Protein AF-A0A661UUQ0-F1 (afdb_monomer)

Radius of gyration: 11.34 Å; Cα contacts (8 Å, |Δi|>4): 54; chains: 1; bounding box: 29×13×36 Å

Nearest PDB structures (foldseek):
  4gw9-assembly2_C  TM=2.566E-01  e=4.682E+00  Rhodopseudomonas palustris CGA009

Solvent-accessible surface area (backbone atoms only — not comparable to full-atom values): 2977 Å² total; per-residue (Å²): 132,58,67,65,59,53,50,53,52,49,58,55,60,42,62,40,97,89,44,104,46,26,36,38,81,70,54,28,48,69,46,72,50,78,56,90,94,45,78,49,74,45,71,53,77,85,130

pLDDT: mean 91.65, std 6.59, range [63.16, 96.88]

Sequence (47 aa):
MDFEQKAIEIIKGVEHPAINHSLYDLGIIKSYEIKENNVQIVVALPA

Mean predicted aligned error: 3.59 Å

Secondary structure (DSSP, 8-state):
--HHHHHHHHHHHPEETTEEEETTTTT-EEEEEEETTEEEEEE----

Foldseek 3Di:
DDLVVVVVCVQLPDQDPVDRHHCVVVCQFVDWDDDRNDIDTDGDDDD

Structure (mmCIF, N/CA/C/O backbone):
data_AF-A0A661UUQ0-F1
#
_entry.id   AF-A0A661UUQ0-F1
#
loop_
_atom_site.group_PDB
_atom_site.id
_atom_site.type_symbol
_atom_site.label_atom_id
_atom_site.label_alt_id
_atom_site.label_comp_id
_atom_site.label_asym_id
_atom_site.label_entity_id
_atom_site.label_seq_id
_atom_site.pdbx_PDB_ins_code
_atom_site.Cartn_x
_atom_site.Cartn_y
_atom_site.Cartn_z
_atom_site.occupancy
_atom_site.B_iso_or_equiv
_atom_site.auth_seq_id
_atom_site.auth_comp_id
_atom_site.auth_asym_id
_atom_site.auth_atom_id
_atom_site.pdbx_PDB_model_num
ATOM 1 N N . MET A 1 1 ? -3.133 -0.682 19.435 1.00 63.16 1 MET A N 1
ATOM 2 C CA . MET A 1 1 ? -3.007 -0.138 18.070 1.00 63.16 1 MET A CA 1
ATOM 3 C C . MET A 1 1 ? -4.293 -0.431 17.348 1.00 63.16 1 MET A C 1
ATOM 5 O O . MET A 1 1 ? -4.729 -1.580 17.374 1.00 63.16 1 MET A O 1
ATOM 9 N N . ASP A 1 2 ? -4.889 0.614 16.798 1.00 88.88 2 ASP A N 1
ATOM 10 C CA . ASP A 1 2 ? -6.105 0.543 16.002 1.00 88.88 2 ASP A CA 1
ATOM 11 C C . ASP A 1 2 ? -5.853 -0.193 14.667 1.00 88.88 2 ASP A C 1
ATOM 13 O O . ASP A 1 2 ? -4.715 -0.222 14.186 1.00 88.88 2 ASP A O 1
ATOM 17 N N . PHE A 1 3 ? -6.877 -0.848 14.103 1.00 91.31 3 PHE A N 1
ATOM 18 C CA . PHE A 1 3 ? -6.734 -1.621 12.856 1.00 91.31 3 PHE A CA 1
ATOM 19 C C . PHE A 1 3 ? -6.273 -0.726 11.705 1.00 91.31 3 PHE A C 1
ATOM 21 O O . PHE A 1 3 ? -5.360 -1.099 10.966 1.00 91.31 3 PHE A O 1
ATOM 28 N N . GLU A 1 4 ? -6.848 0.473 11.606 1.00 92.06 4 GLU A N 1
ATOM 29 C CA . GLU A 1 4 ? -6.525 1.438 10.561 1.00 92.06 4 GLU A CA 1
ATOM 30 C C . GLU A 1 4 ? -5.045 1.831 10.615 1.00 92.06 4 GLU A C 1
ATOM 32 O O . GLU A 1 4 ? -4.345 1.785 9.604 1.00 92.06 4 GLU A O 1
ATOM 37 N N . GLN A 1 5 ? -4.528 2.105 11.816 1.00 93.75 5 GLN A N 1
ATOM 38 C CA . GLN A 1 5 ? -3.115 2.436 12.018 1.00 93.75 5 GLN A CA 1
ATOM 39 C C . GLN A 1 5 ? -2.186 1.303 11.572 1.00 93.75 5 GLN A C 1
ATOM 41 O O . GLN A 1 5 ? -1.225 1.554 10.847 1.00 93.75 5 GLN A O 1
ATOM 46 N N . LYS A 1 6 ? -2.494 0.052 11.942 1.00 94.31 6 LYS A N 1
ATOM 47 C CA . LYS A 1 6 ? -1.701 -1.110 11.508 1.00 94.31 6 LYS A CA 1
ATOM 48 C C . LYS A 1 6 ? -1.737 -1.299 9.995 1.00 94.31 6 LYS A C 1
ATOM 50 O O . LYS A 1 6 ? -0.713 -1.610 9.394 1.00 94.31 6 LYS A O 1
ATOM 55 N N . ALA A 1 7 ? -2.902 -1.127 9.374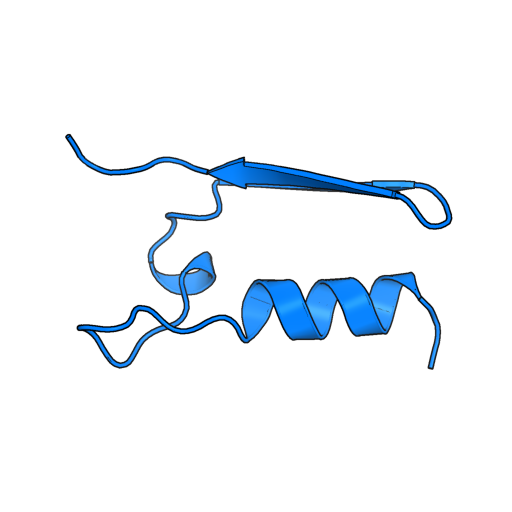 1.00 94.50 7 ALA A N 1
ATOM 56 C CA . ALA A 1 7 ? -3.038 -1.243 7.928 1.00 94.50 7 ALA A CA 1
ATOM 57 C C . ALA A 1 7 ? -2.2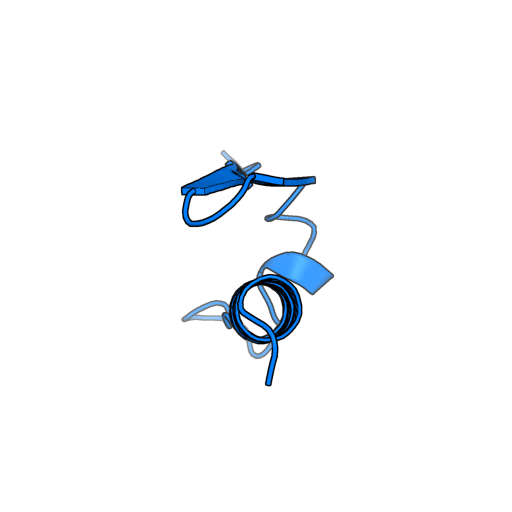02 -0.172 7.209 1.00 94.50 7 ALA A C 1
ATOM 59 O O . ALA A 1 7 ? -1.473 -0.499 6.275 1.00 94.50 7 ALA A O 1
ATOM 60 N N . ILE A 1 8 ? -2.234 1.078 7.683 1.00 95.06 8 ILE A N 1
ATOM 61 C CA . ILE A 1 8 ? -1.424 2.173 7.132 1.00 95.06 8 ILE A CA 1
ATOM 62 C C . ILE A 1 8 ? 0.075 1.881 7.272 1.00 95.06 8 ILE A C 1
ATOM 64 O O . ILE A 1 8 ? 0.820 2.092 6.313 1.00 95.06 8 I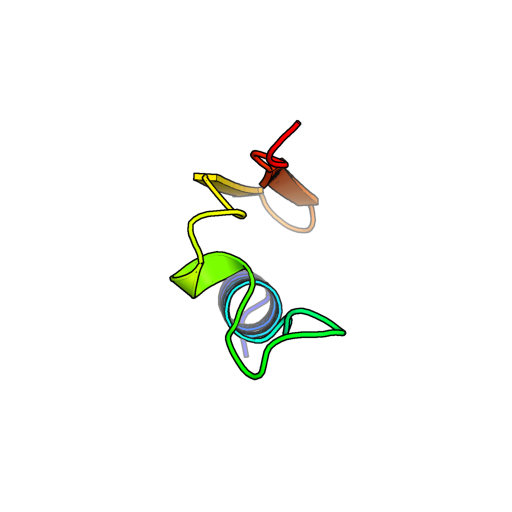LE A O 1
ATOM 68 N N . GLU A 1 9 ? 0.521 1.391 8.433 1.00 95.69 9 GLU A N 1
ATOM 69 C CA . GLU A 1 9 ? 1.923 1.009 8.655 1.00 95.69 9 GLU A CA 1
ATOM 70 C C . GLU A 1 9 ? 2.377 -0.071 7.670 1.00 95.69 9 GLU A C 1
ATOM 72 O O . GLU A 1 9 ? 3.424 0.078 7.043 1.00 95.69 9 GLU A O 1
ATOM 77 N N . ILE A 1 10 ? 1.570 -1.119 7.471 1.00 94.56 10 ILE A N 1
ATOM 78 C CA . ILE A 1 10 ? 1.886 -2.189 6.517 1.00 94.56 10 ILE A CA 1
ATOM 79 C C . ILE A 1 10 ? 1.944 -1.634 5.094 1.00 94.56 10 ILE A C 1
ATOM 81 O O . ILE A 1 10 ? 2.941 -1.843 4.413 1.00 94.56 10 ILE A O 1
ATOM 85 N N . ILE A 1 11 ? 0.919 -0.898 4.649 1.00 94.75 11 ILE A N 1
ATOM 86 C CA . ILE A 1 11 ? 0.829 -0.348 3.284 1.00 94.75 11 ILE A CA 1
ATOM 87 C C . ILE A 1 11 ? 2.050 0.516 2.950 1.00 94.75 11 ILE A C 1
ATOM 89 O O . ILE A 1 11 ? 2.609 0.393 1.862 1.00 94.75 11 ILE A O 1
ATOM 93 N N . LYS A 1 12 ? 2.477 1.375 3.882 1.00 95.06 12 LYS A N 1
ATOM 94 C CA . LYS A 1 12 ? 3.651 2.242 3.699 1.00 95.06 12 LYS A CA 1
ATOM 95 C C . LYS A 1 12 ? 4.978 1.503 3.871 1.00 95.06 12 LYS A C 1
ATOM 97 O O . LYS A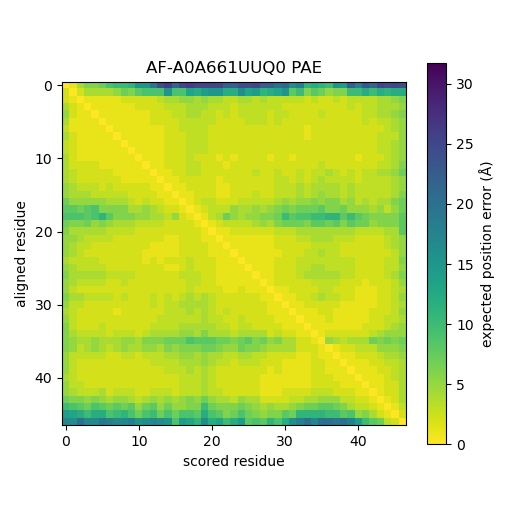 1 12 ? 5.992 1.978 3.377 1.00 95.06 12 LYS A O 1
ATOM 102 N N . GLY A 1 13 ? 4.974 0.366 4.563 1.00 94.75 13 GLY A N 1
ATOM 103 C CA . GLY A 1 13 ? 6.161 -0.438 4.838 1.00 94.75 13 GLY A CA 1
ATOM 104 C C . GLY A 1 13 ? 6.462 -1.526 3.806 1.00 94.75 13 GLY A C 1
ATOM 105 O O . GLY A 1 13 ? 7.535 -2.116 3.872 1.00 94.75 13 GLY A O 1
ATOM 106 N N . VAL A 1 14 ? 5.559 -1.827 2.863 1.00 93.81 14 VAL A N 1
ATOM 107 C CA . VAL A 1 14 ? 5.845 -2.832 1.823 1.00 93.81 14 VAL A CA 1
ATOM 108 C C . VAL A 1 14 ? 6.934 -2.316 0.884 1.00 93.81 14 VAL A C 1
ATOM 110 O O . VAL A 1 14 ? 6.725 -1.346 0.155 1.00 93.81 14 VAL A O 1
ATOM 113 N N . GLU A 1 15 ? 8.077 -2.997 0.867 1.00 94.62 15 GLU A N 1
ATOM 114 C CA . GLU A 1 15 ? 9.225 -2.676 0.017 1.00 94.62 15 GLU A CA 1
ATOM 115 C C . GLU A 1 15 ? 9.154 -3.335 -1.364 1.00 94.62 15 GLU A C 1
ATOM 117 O O . GLU A 1 15 ? 8.584 -4.415 -1.548 1.00 94.62 15 GLU A O 1
ATOM 122 N N . HIS A 1 16 ? 9.758 -2.681 -2.357 1.00 91.88 16 HIS A N 1
ATOM 123 C CA . HIS A 1 16 ? 9.936 -3.258 -3.681 1.00 91.88 16 HIS A CA 1
ATOM 124 C C . HIS A 1 16 ? 11.057 -4.318 -3.659 1.00 91.88 16 HIS A C 1
ATOM 126 O O . HIS A 1 16 ? 12.162 -4.040 -3.203 1.00 91.88 16 HIS A O 1
ATOM 132 N N . PR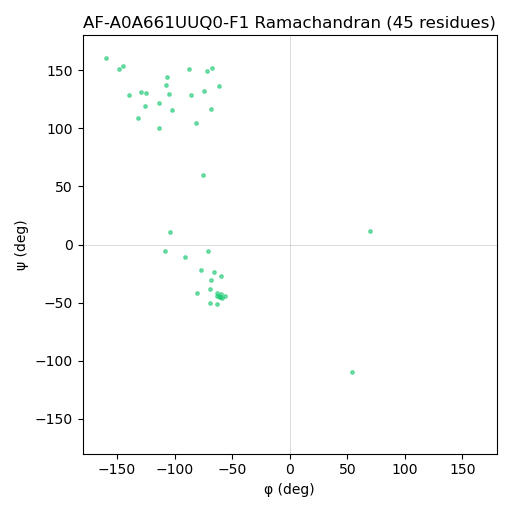O A 1 17 ? 10.856 -5.526 -4.218 1.00 91.06 17 PRO A N 1
ATOM 133 C CA . PRO A 1 17 ? 11.807 -6.634 -4.054 1.00 91.06 17 PRO A CA 1
ATOM 134 C C . PRO A 1 17 ? 13.177 -6.396 -4.707 1.00 91.06 17 PRO A C 1
ATOM 136 O O . PRO A 1 17 ? 14.163 -7.014 -4.318 1.00 91.06 17 PRO A O 1
ATOM 139 N N . ALA A 1 18 ? 13.243 -5.525 -5.717 1.00 91.00 18 ALA A N 1
ATOM 140 C CA . ALA A 1 18 ? 14.476 -5.222 -6.447 1.00 91.00 18 ALA A CA 1
ATOM 141 C C . ALA A 1 18 ? 15.046 -3.824 -6.156 1.00 91.00 18 ALA A C 1
ATOM 143 O O . ALA A 1 18 ? 16.104 -3.480 -6.676 1.00 91.00 18 ALA A O 1
ATOM 144 N N . ILE A 1 19 ? 14.335 -2.989 -5.392 1.00 86.69 19 ILE A N 1
ATOM 145 C CA . ILE A 1 19 ? 14.702 -1.585 -5.172 1.00 86.69 19 ILE A CA 1
ATOM 146 C C . ILE A 1 19 ? 14.437 -1.268 -3.703 1.00 86.69 19 ILE A C 1
ATOM 148 O O . ILE A 1 19 ? 13.335 -1.500 -3.232 1.00 86.69 19 ILE A O 1
ATOM 152 N N . ASN A 1 20 ? 15.420 -0.713 -2.994 1.00 90.00 20 ASN A N 1
ATOM 153 C CA . ASN A 1 20 ? 15.323 -0.408 -1.561 1.00 90.00 20 ASN A CA 1
ATOM 154 C C . ASN A 1 20 ? 14.449 0.836 -1.274 1.00 90.00 20 ASN A C 1
ATOM 156 O O . ASN A 1 20 ? 14.935 1.847 -0.774 1.00 90.00 20 ASN A O 1
ATOM 160 N N . HIS A 1 21 ? 13.182 0.780 -1.680 1.00 93.19 21 HIS A N 1
ATOM 161 C CA . HIS A 1 21 ? 12.162 1.811 -1.506 1.00 93.19 21 HIS A CA 1
ATOM 162 C C . HIS A 1 21 ? 10.783 1.159 -1.350 1.00 93.19 21 HIS A C 1
ATOM 164 O O . HIS A 1 21 ? 10.530 0.083 -1.901 1.00 93.19 21 HIS A O 1
ATOM 170 N N . SER A 1 22 ? 9.872 1.818 -0.629 1.00 95.06 22 SER A N 1
ATOM 171 C CA . SER A 1 22 ? 8.509 1.312 -0.461 1.00 95.06 22 SER A CA 1
ATOM 172 C C . SER A 1 22 ? 7.689 1.441 -1.749 1.00 95.06 22 SER A C 1
ATOM 174 O O . SER A 1 22 ? 7.860 2.378 -2.531 1.00 95.06 22 SER A O 1
ATOM 176 N N . LEU A 1 23 ? 6.742 0.525 -1.964 1.00 93.12 23 LEU A N 1
ATOM 177 C CA . LEU A 1 23 ? 5.778 0.621 -3.067 1.00 93.12 23 LEU A CA 1
ATOM 178 C C . LEU A 1 23 ? 4.937 1.905 -2.980 1.00 93.12 23 LEU A C 1
ATOM 180 O O . LEU A 1 23 ? 4.470 2.416 -3.999 1.00 93.12 23 LEU A O 1
ATOM 184 N N . TYR A 1 24 ? 4.751 2.428 -1.767 1.00 94.31 24 TYR A N 1
ATOM 185 C CA . TYR A 1 24 ? 4.080 3.697 -1.525 1.00 94.31 24 TYR A CA 1
ATOM 186 C C . TYR A 1 24 ? 4.914 4.883 -2.027 1.00 94.31 24 TYR A C 1
ATOM 188 O O . TYR A 1 24 ? 4.415 5.689 -2.810 1.00 94.31 24 TYR A O 1
ATOM 196 N N . ASP A 1 25 ? 6.195 4.954 -1.657 1.00 93.31 25 ASP A N 1
ATOM 197 C CA . ASP A 1 25 ? 7.095 6.047 -2.058 1.00 93.31 25 ASP A CA 1
ATOM 198 C C . ASP A 1 25 ? 7.407 6.027 -3.556 1.00 93.31 25 ASP A C 1
ATOM 200 O O . ASP A 1 25 ? 7.594 7.074 -4.173 1.00 93.31 25 ASP A O 1
ATOM 204 N N . LEU A 1 26 ? 7.413 4.838 -4.163 1.00 92.44 26 LEU A N 1
ATOM 205 C CA . LEU A 1 26 ? 7.544 4.671 -5.610 1.00 92.44 26 LEU A CA 1
ATOM 206 C C . LEU A 1 26 ? 6.290 5.117 -6.384 1.00 92.44 26 LEU A C 1
ATOM 208 O O . LEU A 1 26 ? 6.294 5.095 -7.613 1.00 92.44 26 LEU A O 1
ATOM 212 N N . GLY A 1 27 ? 5.203 5.486 -5.696 1.00 91.62 27 GLY A N 1
ATOM 213 C CA . GLY A 1 27 ? 3.933 5.856 -6.324 1.00 91.62 27 GLY A CA 1
ATOM 214 C C . GLY A 1 27 ? 3.199 4.682 -6.980 1.00 91.62 27 GLY A C 1
ATOM 215 O O . GLY A 1 27 ? 2.231 4.896 -7.711 1.00 91.62 27 GLY A O 1
ATOM 216 N N . ILE A 1 28 ? 3.633 3.443 -6.718 1.00 93.19 28 ILE A N 1
ATOM 217 C CA . ILE A 1 28 ? 2.973 2.221 -7.196 1.00 93.19 28 ILE A CA 1
ATOM 218 C C . ILE A 1 28 ? 1.639 2.055 -6.468 1.00 93.19 28 ILE A C 1
ATOM 220 O O . ILE A 1 28 ? 0.645 1.674 -7.080 1.00 93.19 28 ILE A O 1
ATOM 224 N N . ILE A 1 29 ? 1.578 2.384 -5.176 1.00 94.88 29 ILE A N 1
ATOM 225 C CA . ILE A 1 29 ? 0.309 2.491 -4.449 1.00 94.88 29 ILE A CA 1
ATOM 226 C C . ILE A 1 29 ? -0.301 3.862 -4.742 1.00 94.88 29 ILE A C 1
ATOM 228 O O . ILE A 1 29 ? 0.132 4.876 -4.201 1.00 94.88 29 ILE A O 1
ATOM 232 N N . LYS A 1 30 ? -1.327 3.896 -5.595 1.00 93.62 30 LYS A N 1
ATOM 233 C CA . LYS A 1 30 ? -1.982 5.139 -6.021 1.00 93.62 30 LYS A CA 1
ATOM 234 C C . LYS A 1 30 ? -2.984 5.647 -4.986 1.00 93.62 30 LYS A C 1
ATOM 236 O O . LYS A 1 30 ? -3.080 6.848 -4.747 1.00 93.62 30 LYS A O 1
ATOM 241 N N . SER A 1 31 ? -3.761 4.736 -4.408 1.00 95.12 31 SER A N 1
ATOM 242 C CA . SER A 1 31 ? -4.716 5.031 -3.341 1.00 95.12 31 SER A CA 1
ATOM 243 C C . SER A 1 31 ? -5.074 3.767 -2.565 1.00 95.12 31 SER A C 1
ATOM 245 O O . SER A 1 31 ? -4.894 2.648 -3.047 1.00 95.12 31 SER A O 1
ATOM 247 N N . TYR A 1 32 ? -5.601 3.947 -1.359 1.00 96.00 32 TYR A N 1
ATOM 248 C CA . TYR A 1 32 ? -6.182 2.876 -0.563 1.00 96.00 32 TYR A CA 1
ATOM 249 C C . TYR A 1 32 ? -7.381 3.403 0.226 1.00 96.00 32 TYR A C 1
ATOM 251 O O . TYR A 1 32 ? -7.459 4.592 0.530 1.00 96.00 32 TYR A O 1
ATOM 259 N N . GLU A 1 33 ? -8.314 2.514 0.543 1.00 96.88 33 GLU A N 1
ATOM 260 C CA . GLU A 1 33 ? -9.465 2.781 1.399 1.00 96.88 33 GLU A CA 1
ATOM 261 C C . GLU 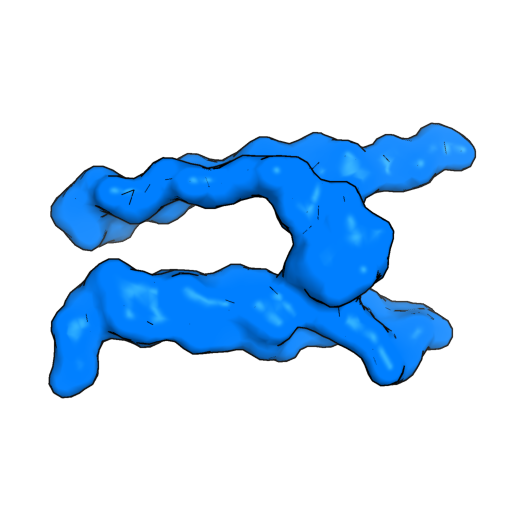A 1 33 ? -9.537 1.695 2.475 1.00 96.88 33 GLU A C 1
ATOM 263 O O . GLU A 1 33 ? -9.435 0.504 2.172 1.00 96.88 33 GLU A O 1
ATOM 268 N N . ILE A 1 34 ? -9.697 2.113 3.731 1.00 95.31 34 ILE A N 1
ATOM 269 C CA . ILE A 1 34 ? -9.843 1.222 4.882 1.00 95.31 34 ILE A CA 1
ATOM 270 C C . ILE A 1 34 ? -11.264 1.401 5.416 1.00 95.31 34 ILE A C 1
ATOM 272 O O . ILE A 1 34 ? -11.668 2.510 5.757 1.00 95.31 34 ILE A O 1
ATOM 276 N N . LYS A 1 35 ? -12.035 0.313 5.459 1.00 94.25 35 LYS A N 1
ATOM 277 C CA . LYS A 1 35 ? -13.407 0.281 5.984 1.00 94.25 35 LYS A CA 1
ATOM 278 C C . LYS A 1 35 ? -13.549 -0.890 6.938 1.00 94.25 35 LYS A C 1
ATOM 280 O O . LYS A 1 35 ? -13.576 -2.041 6.502 1.00 94.25 35 LYS A O 1
ATOM 285 N N . GLU A 1 36 ? -13.660 -0.583 8.228 1.00 88.88 36 GLU A N 1
ATOM 286 C CA . GLU A 1 36 ? -13.699 -1.580 9.303 1.00 88.88 36 GLU A CA 1
ATOM 287 C C . GLU A 1 36 ? -12.476 -2.508 9.219 1.00 88.88 36 GLU A C 1
ATOM 289 O O . GLU A 1 36 ? -11.363 -2.050 9.437 1.00 88.88 36 GLU A O 1
ATOM 294 N N . ASN A 1 37 ? -12.667 -3.776 8.840 1.00 90.62 37 ASN A N 1
ATOM 295 C CA . ASN A 1 37 ? -11.605 -4.772 8.675 1.00 90.62 37 ASN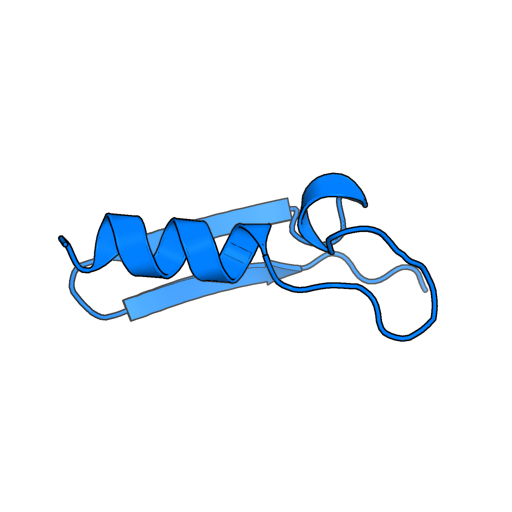 A CA 1
ATOM 296 C C . ASN A 1 37 ? -11.255 -5.059 7.204 1.00 90.62 37 ASN A C 1
ATOM 298 O O . ASN A 1 37 ? -10.559 -6.031 6.913 1.00 90.62 37 ASN A O 1
ATOM 302 N N . ASN A 1 38 ? -11.752 -4.250 6.267 1.00 94.31 38 ASN A N 1
ATOM 303 C CA . ASN A 1 38 ? -11.494 -4.405 4.840 1.00 94.31 38 ASN A CA 1
ATOM 304 C C . ASN A 1 38 ? -10.556 -3.311 4.341 1.00 94.31 38 ASN A C 1
ATOM 306 O O . ASN A 1 38 ? -10.716 -2.136 4.672 1.00 94.31 38 ASN A O 1
ATOM 310 N N . VAL A 1 39 ? -9.598 -3.708 3.506 1.00 95.81 39 VAL A N 1
ATOM 311 C CA . VAL A 1 39 ? -8.627 -2.803 2.892 1.00 95.81 39 VAL A CA 1
ATOM 312 C C . VAL A 1 39 ? -8.680 -2.995 1.383 1.00 95.81 39 VAL A C 1
ATOM 314 O O . VAL A 1 39 ? -8.414 -4.086 0.881 1.00 95.81 39 VAL A O 1
ATOM 317 N N . GLN A 1 40 ? -9.018 -1.933 0.659 1.00 96.69 40 GLN A N 1
ATOM 318 C CA . GLN A 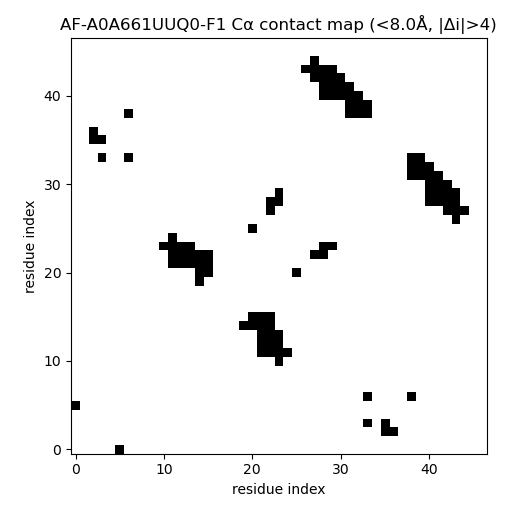1 40 ? -8.952 -1.891 -0.797 1.00 96.69 40 GLN A CA 1
ATOM 319 C C . GLN A 1 40 ? -7.747 -1.051 -1.210 1.00 96.69 40 GLN A C 1
ATOM 321 O O . GLN A 1 40 ? -7.587 0.070 -0.738 1.00 96.69 40 GLN A O 1
ATOM 326 N N . ILE A 1 41 ? -6.907 -1.574 -2.102 1.00 95.75 41 ILE A N 1
ATOM 327 C CA . ILE A 1 41 ? -5.694 -0.896 -2.572 1.00 95.75 41 ILE A CA 1
ATOM 328 C C . ILE A 1 41 ? -5.739 -0.818 -4.096 1.00 95.75 41 ILE A C 1
ATOM 330 O O . ILE A 1 41 ? -5.974 -1.821 -4.769 1.00 95.75 41 ILE A O 1
ATOM 334 N N . VAL A 1 42 ? -5.508 0.374 -4.640 1.00 95.69 42 VAL A N 1
ATOM 335 C CA . VAL A 1 42 ? -5.358 0.607 -6.077 1.00 95.69 42 VAL A CA 1
ATOM 336 C C . VAL A 1 42 ? -3.877 0.766 -6.377 1.00 95.69 42 VAL A C 1
ATOM 338 O O . VAL A 1 42 ? -3.239 1.719 -5.922 1.00 95.69 42 VAL A O 1
ATOM 341 N N . VAL A 1 43 ? -3.340 -0.163 -7.164 1.00 94.31 43 VAL A N 1
ATOM 342 C CA . VAL A 1 43 ? -1.941 -0.146 -7.594 1.00 94.31 43 VAL A CA 1
ATOM 343 C C . VAL A 1 43 ? -1.818 0.249 -9.062 1.00 94.31 43 VAL A C 1
ATOM 345 O O . VAL A 1 43 ? -2.661 -0.102 -9.887 1.00 94.31 43 VAL A O 1
ATOM 348 N N . ALA A 1 44 ? -0.760 0.982 -9.385 1.00 89.44 44 ALA A N 1
ATOM 349 C CA . ALA A 1 44 ? -0.349 1.319 -10.736 1.00 89.44 44 ALA A CA 1
ATOM 350 C C . ALA A 1 44 ? 0.985 0.624 -11.013 1.00 89.44 44 ALA A C 1
ATOM 352 O O . ALA A 1 44 ? 2.037 1.071 -10.561 1.00 89.44 44 ALA A O 1
ATOM 353 N N . LEU A 1 45 ? 0.932 -0.498 -11.728 1.00 83.00 45 LEU A N 1
ATOM 354 C CA . LEU A 1 45 ? 2.138 -1.186 -12.164 1.00 83.00 45 LEU A CA 1
ATOM 355 C C . LEU A 1 45 ? 2.611 -0.565 -13.485 1.00 83.00 45 LEU A C 1
ATOM 357 O O . LEU A 1 45 ? 1.795 -0.430 -14.402 1.00 83.00 45 LEU A O 1
ATOM 361 N N . PRO A 1 46 ? 3.889 -0.166 -13.593 1.00 73.81 46 PRO A N 1
ATOM 362 C CA . PRO A 1 46 ? 4.453 0.216 -14.878 1.00 73.81 46 PRO A CA 1
ATOM 363 C C . PRO A 1 46 ? 4.400 -0.985 -15.835 1.00 73.81 46 PRO A C 1
ATOM 365 O O . PRO A 1 46 ? 4.658 -2.117 -15.421 1.00 73.81 46 PRO A O 1
ATOM 368 N N . ALA A 1 47 ? 3.998 -0.722 -17.081 1.00 69.88 47 ALA A N 1
ATOM 369 C CA . ALA A 1 47 ? 3.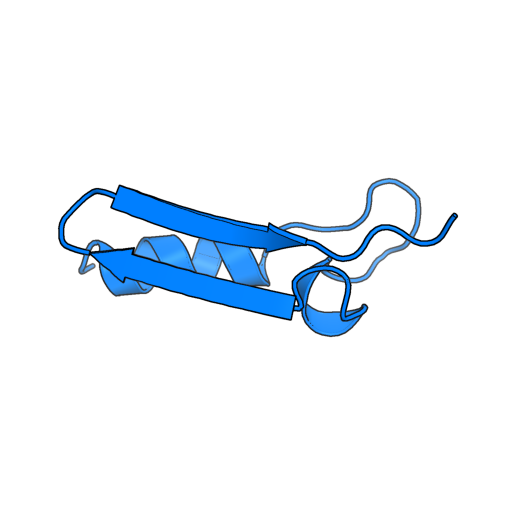925 -1.707 -18.161 1.00 69.88 47 ALA A CA 1
ATOM 370 C C . ALA A 1 47 ? 5.300 -1.986 -18.780 1.00 69.88 47 ALA A C 1
ATOM 372 O O . ALA A 1 47 ? 6.134 -1.051 -18.793 1.00 69.88 47 ALA A O 1
#